Protein AF-A0A2N0ND97-F1 (afdb_monomer_lite)

Radius of gyration: 15.54 Å; chains: 1; bounding box: 31×36×46 Å

Organism: NCBI:txid588596

pLDDT: mean 76.17, std 13.34, range [35.78, 93.25]

Structure (mmCIF, N/CA/C/O backbone):
data_AF-A0A2N0ND97-F1
#
_entry.id   AF-A0A2N0ND97-F1
#
loop_
_atom_site.group_PDB
_atom_site.id
_atom_site.type_symbol
_atom_site.label_atom_id
_atom_site.label_alt_id
_atom_site.label_comp_id
_atom_site.label_asym_id
_atom_site.label_entity_id
_atom_site.label_seq_id
_atom_site.pdbx_PDB_ins_code
_atom_site.Cartn_x
_atom_site.Cartn_y
_atom_site.Cartn_z
_atom_site.occupancy
_atom_site.B_iso_or_equiv
_atom_site.auth_seq_id
_atom_site.auth_comp_id
_atom_site.auth_asym_id
_atom_site.auth_atom_id
_atom_site.pdbx_PDB_model_num
ATOM 1 N N . MET A 1 1 ? 11.072 0.463 -28.825 1.00 35.78 1 MET A N 1
ATOM 2 C CA . MET A 1 1 ? 11.632 1.432 -27.863 1.00 35.78 1 MET A CA 1
ATOM 3 C C . MET A 1 1 ? 11.292 0.934 -26.468 1.00 35.78 1 MET A C 1
ATOM 5 O O . MET A 1 1 ? 10.186 1.162 -26.005 1.00 35.78 1 MET 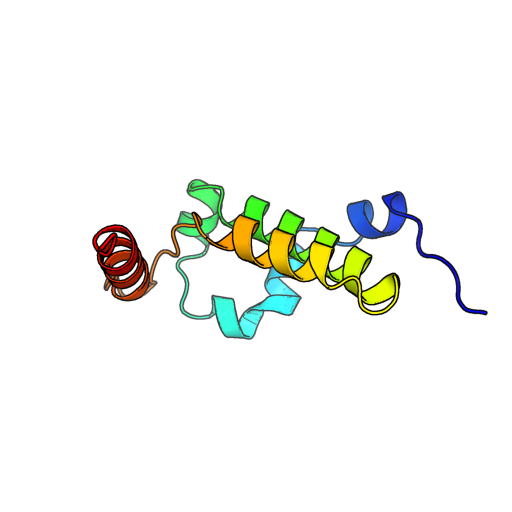A O 1
ATOM 9 N N . THR A 1 2 ? 12.172 0.170 -25.829 1.00 46.50 2 THR A N 1
ATOM 10 C CA . THR A 1 2 ? 12.059 -0.100 -24.389 1.00 46.50 2 THR A CA 1
ATOM 11 C C . THR A 1 2 ? 12.618 1.126 -23.683 1.00 46.50 2 THR A C 1
ATOM 13 O O . THR A 1 2 ? 13.825 1.237 -23.486 1.00 46.50 2 THR A O 1
ATOM 16 N N . GLY A 1 3 ? 11.763 2.123 -23.449 1.00 50.91 3 GLY A N 1
ATOM 17 C CA . GLY A 1 3 ? 12.150 3.305 -22.687 1.00 50.91 3 GLY A CA 1
ATOM 18 C C . GLY A 1 3 ? 12.449 2.874 -21.259 1.00 50.91 3 GLY A C 1
ATOM 19 O O . GLY A 1 3 ? 11.563 2.361 -20.585 1.00 50.91 3 GLY A O 1
ATOM 20 N N . ASN A 1 4 ? 13.690 3.024 -20.804 1.00 61.38 4 ASN A N 1
ATOM 21 C CA . ASN A 1 4 ? 13.980 2.906 -19.382 1.00 61.38 4 ASN A CA 1
ATOM 22 C C . ASN A 1 4 ? 13.248 4.046 -18.672 1.00 61.38 4 ASN A C 1
ATOM 24 O O . ASN A 1 4 ? 13.656 5.197 -18.798 1.00 61.38 4 ASN A O 1
ATOM 28 N N . LEU A 1 5 ? 12.166 3.724 -17.960 1.00 64.25 5 LEU A N 1
ATOM 29 C CA . LEU A 1 5 ? 11.567 4.635 -16.992 1.00 64.25 5 LEU A CA 1
ATOM 30 C C . LEU A 1 5 ? 12.637 4.960 -15.952 1.00 64.25 5 LEU A C 1
ATOM 32 O O . LEU A 1 5 ? 13.196 4.062 -15.316 1.00 64.25 5 LEU A O 1
ATOM 36 N N . SER A 1 6 ? 12.965 6.238 -15.804 1.00 70.62 6 SER A N 1
ATOM 37 C CA . SER A 1 6 ? 13.907 6.660 -14.780 1.00 70.62 6 SER A CA 1
ATOM 38 C C . SER A 1 6 ? 13.312 6.397 -13.395 1.00 70.62 6 SER A C 1
ATOM 40 O O . SER A 1 6 ? 12.103 6.483 -13.175 1.00 70.62 6 SER A O 1
ATOM 42 N N . GLN A 1 7 ? 14.172 6.108 -12.417 1.00 66.50 7 GLN A N 1
ATOM 43 C CA . GLN A 1 7 ? 13.735 5.908 -11.029 1.00 66.50 7 GLN A CA 1
ATOM 44 C C . GLN A 1 7 ? 12.971 7.125 -10.483 1.00 66.50 7 GLN A C 1
ATOM 46 O O . GLN A 1 7 ? 12.078 6.976 -9.652 1.00 66.50 7 GLN A O 1
ATOM 51 N N . LYS A 1 8 ? 13.295 8.322 -10.986 1.00 73.19 8 LYS A N 1
ATOM 52 C CA . LYS A 1 8 ? 12.585 9.559 -10.668 1.00 73.19 8 LYS A CA 1
ATOM 53 C C . LYS A 1 8 ? 11.143 9.530 -11.183 1.00 73.19 8 LYS A C 1
ATOM 55 O O . LYS A 1 8 ? 10.234 9.787 -10.407 1.00 73.19 8 LYS A O 1
ATOM 60 N N . GLU A 1 9 ? 10.925 9.132 -12.435 1.00 74.75 9 GLU A N 1
ATOM 61 C CA . GLU A 1 9 ? 9.577 9.029 -13.013 1.00 74.75 9 GLU A CA 1
ATOM 62 C C . GLU A 1 9 ? 8.702 8.013 -12.271 1.00 74.75 9 GLU A C 1
ATOM 64 O O . GLU A 1 9 ? 7.536 8.290 -12.017 1.00 74.75 9 GLU A O 1
ATOM 69 N N . ILE A 1 10 ? 9.255 6.869 -11.855 1.00 74.06 10 ILE A N 1
ATOM 70 C CA . ILE A 1 10 ? 8.511 5.875 -11.057 1.00 74.06 10 ILE A CA 1
ATOM 71 C C . ILE A 1 10 ? 8.142 6.452 -9.684 1.00 74.06 10 ILE A C 1
ATOM 73 O O . ILE A 1 10 ? 7.013 6.282 -9.216 1.00 74.06 10 ILE A O 1
ATOM 77 N N . LYS A 1 11 ? 9.084 7.148 -9.036 1.00 73.44 11 LYS A N 1
ATOM 78 C CA . LYS A 1 11 ? 8.876 7.739 -7.711 1.00 73.44 11 LYS A CA 1
ATOM 79 C C . LYS A 1 11 ? 7.835 8.857 -7.728 1.00 73.44 11 LYS A C 1
ATOM 81 O O . LYS A 1 11 ? 7.086 8.962 -6.757 1.00 73.44 11 LYS A O 1
ATOM 86 N N . ASP A 1 12 ? 7.807 9.640 -8.801 1.00 78.00 12 ASP A N 1
ATOM 87 C CA . ASP A 1 12 ? 6.876 10.751 -8.995 1.00 78.00 12 ASP A CA 1
ATOM 88 C C . ASP A 1 12 ? 5.492 10.258 -9.456 1.00 78.00 12 ASP A C 1
ATOM 90 O O . ASP A 1 12 ? 4.483 10.882 -9.143 1.00 78.00 12 ASP A O 1
ATOM 94 N N . TYR A 1 13 ? 5.427 9.127 -10.170 1.00 80.69 13 TYR A N 1
ATOM 95 C CA . TYR A 1 13 ? 4.175 8.565 -10.682 1.00 80.69 13 TYR A CA 1
ATOM 96 C C . TYR A 1 13 ? 3.384 7.765 -9.641 1.00 80.69 13 TYR A C 1
ATOM 98 O O 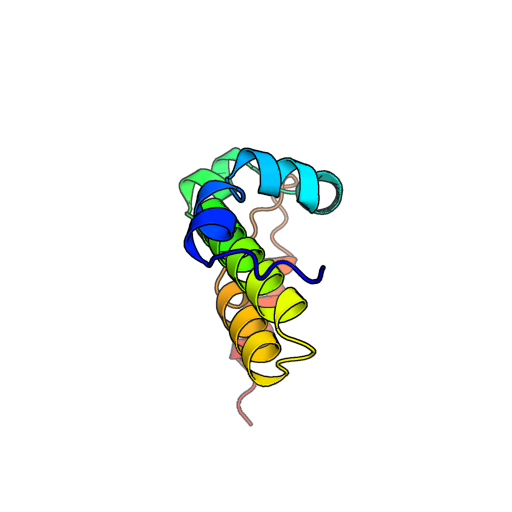. TYR A 1 13 ? 2.158 7.838 -9.608 1.00 80.69 13 TYR A O 1
ATOM 106 N N . VAL A 1 14 ? 4.059 6.960 -8.816 1.00 82.31 14 VAL A N 1
ATOM 107 C CA . VAL A 1 14 ? 3.385 6.117 -7.819 1.00 82.31 14 VAL A CA 1
ATOM 108 C C . VAL A 1 14 ? 3.174 6.925 -6.539 1.00 82.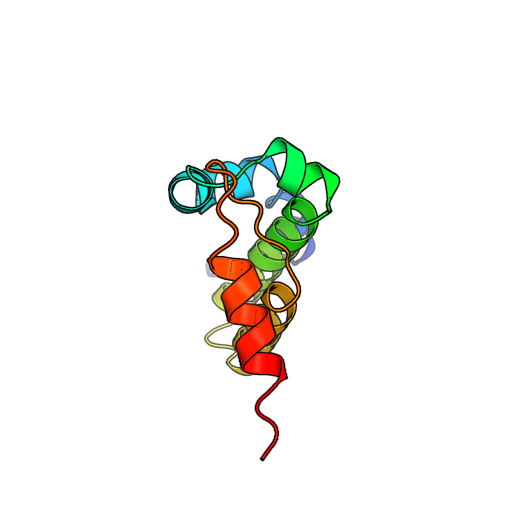31 14 VAL A C 1
ATOM 110 O O . VAL A 1 14 ? 4.091 7.104 -5.744 1.00 82.31 14 VAL A O 1
ATOM 113 N N . ASP A 1 15 ? 1.961 7.408 -6.317 1.00 83.94 15 ASP A N 1
ATOM 114 C CA . ASP A 1 15 ? 1.549 8.064 -5.074 1.00 83.94 15 ASP A CA 1
ATOM 115 C C . ASP A 1 15 ? 0.483 7.235 -4.332 1.00 83.94 15 ASP A C 1
ATOM 117 O O . ASP A 1 15 ? 0.075 6.159 -4.785 1.00 83.94 15 ASP A O 1
ATOM 121 N N . GLU A 1 16 ? 0.019 7.722 -3.179 1.00 85.62 16 GLU A N 1
ATOM 122 C CA . GLU A 1 16 ? -1.042 7.060 -2.408 1.00 85.62 16 GLU A CA 1
ATOM 123 C C . GLU A 1 16 ? -2.314 6.824 -3.232 1.00 85.62 16 GLU A C 1
ATOM 125 O O . GLU A 1 16 ? -2.928 5.762 -3.129 1.00 85.62 16 GLU A O 1
ATOM 130 N N . ASN A 1 17 ? -2.707 7.772 -4.087 1.00 85.94 17 ASN A N 1
ATOM 131 C CA . ASN A 1 17 ? -3.920 7.654 -4.896 1.00 85.94 17 ASN A CA 1
ATOM 132 C C . ASN A 1 17 ? -3.803 6.524 -5.923 1.00 85.94 17 ASN A C 1
ATOM 134 O O . ASN A 1 17 ? -4.754 5.766 -6.141 1.00 85.94 17 ASN A O 1
ATOM 138 N N . VAL A 1 18 ? -2.642 6.406 -6.568 1.00 84.06 18 VAL A N 1
ATOM 139 C CA . VAL A 1 18 ? -2.341 5.321 -7.505 1.00 84.06 18 VAL A CA 1
ATOM 140 C C . VAL A 1 18 ? -2.343 3.982 -6.776 1.00 84.06 18 VAL A C 1
ATOM 142 O O . VAL A 1 18 ? -2.962 3.031 -7.254 1.00 84.06 18 VAL A O 1
ATOM 145 N N . VAL A 1 19 ? -1.734 3.910 -5.593 1.00 86.38 19 VAL A N 1
ATOM 146 C CA . VAL A 1 19 ? -1.674 2.689 -4.776 1.00 86.38 19 VAL A CA 1
ATOM 147 C C . VAL A 1 19 ? -3.062 2.261 -4.312 1.00 86.38 19 VAL A C 1
ATOM 149 O O . VAL A 1 19 ? -3.415 1.091 -4.456 1.00 86.38 19 VAL A O 1
ATOM 152 N N . GLN A 1 20 ? -3.892 3.197 -3.848 1.00 84.69 20 GLN A N 1
ATOM 153 C CA . GLN A 1 20 ? -5.273 2.916 -3.457 1.00 84.69 20 GLN A CA 1
ATOM 154 C C . GLN A 1 20 ? -6.103 2.378 -4.625 1.00 84.69 20 GLN A C 1
ATOM 156 O O . GLN A 1 20 ? -6.857 1.423 -4.452 1.00 84.69 20 GLN A O 1
ATOM 161 N N . LYS A 1 21 ? -5.945 2.936 -5.833 1.00 86.06 21 LYS A N 1
ATOM 162 C CA . LYS A 1 21 ? -6.618 2.423 -7.039 1.00 86.06 21 LYS A CA 1
ATOM 163 C C . LYS A 1 21 ? -6.120 1.032 -7.424 1.00 86.06 21 LYS A C 1
ATOM 165 O O . LYS A 1 21 ? -6.928 0.165 -7.752 1.00 86.06 21 LYS A O 1
ATOM 170 N N . LEU A 1 22 ? -4.808 0.816 -7.372 1.00 85.38 22 LEU A N 1
ATOM 171 C CA . LEU A 1 22 ? -4.165 -0.437 -7.768 1.00 85.38 22 LEU A CA 1
ATOM 172 C C . LEU A 1 22 ? -4.502 -1.586 -6.807 1.00 85.38 22 LEU A C 1
ATOM 174 O O . LEU A 1 22 ? -4.721 -2.716 -7.241 1.00 85.38 22 LEU A O 1
ATOM 178 N N . LEU A 1 23 ? -4.602 -1.284 -5.513 1.00 85.69 23 LEU A N 1
ATOM 179 C CA . LEU A 1 23 ? -4.909 -2.236 -4.446 1.00 85.69 23 LEU A CA 1
ATOM 180 C C . LEU A 1 23 ? -6.368 -2.166 -3.981 1.00 85.69 23 LEU A C 1
ATOM 182 O O . LEU A 1 23 ? -6.699 -2.720 -2.937 1.00 85.69 23 LEU A O 1
ATOM 186 N N . ASN A 1 24 ? -7.259 -1.514 -4.733 1.00 84.12 24 ASN A N 1
ATOM 187 C CA . ASN A 1 24 ? -8.625 -1.211 -4.290 1.00 84.12 24 ASN A CA 1
ATOM 188 C C . ASN A 1 24 ? -9.381 -2.464 -3.811 1.00 84.12 24 ASN A C 1
ATOM 190 O O . ASN A 1 24 ? -10.040 -2.468 -2.773 1.00 84.12 24 ASN A O 1
ATOM 194 N N . ARG A 1 25 ? -9.217 -3.583 -4.528 1.00 81.19 25 ARG A N 1
ATOM 195 C CA . ARG A 1 25 ? -9.846 -4.859 -4.163 1.00 81.19 25 ARG A CA 1
ATOM 196 C C . ARG A 1 25 ? -9.293 -5.434 -2.854 1.00 81.19 25 ARG A C 1
ATOM 198 O O . ARG A 1 25 ? -10.049 -6.020 -2.088 1.00 81.19 25 ARG A O 1
ATOM 205 N N . GLN A 1 26 ? -7.996 -5.288 -2.608 1.00 81.50 26 GLN A N 1
ATOM 206 C CA . GLN A 1 26 ? -7.318 -5.739 -1.393 1.00 81.50 26 GLN A CA 1
ATOM 207 C C . GLN A 1 26 ? -7.645 -4.825 -0.204 1.00 81.50 26 GLN A C 1
ATOM 209 O O . GLN A 1 26 ? -7.801 -5.297 0.919 1.00 81.50 26 GLN A O 1
ATOM 214 N N . LEU A 1 27 ? -7.799 -3.529 -0.462 1.00 86.69 27 LEU A N 1
ATOM 215 C CA . LEU A 1 27 ? -8.078 -2.495 0.529 1.00 86.69 27 LEU A CA 1
ATOM 216 C C . LEU A 1 27 ? -9.557 -2.407 0.929 1.00 86.69 27 LEU A C 1
ATOM 218 O O . LEU A 1 27 ? -9.868 -1.849 1.976 1.00 86.69 27 LEU A O 1
ATOM 222 N N . ALA A 1 28 ? -10.469 -3.014 0.165 1.00 85.00 28 ALA A N 1
ATOM 223 C CA . ALA A 1 28 ? -11.910 -2.990 0.434 1.00 85.00 28 ALA A CA 1
ATOM 224 C C . ALA A 1 28 ? -12.305 -3.459 1.855 1.00 85.00 28 ALA A C 1
ATOM 226 O O . ALA A 1 28 ? -13.322 -3.016 2.399 1.00 85.00 28 ALA A O 1
ATOM 227 N N . ALA A 1 29 ? -11.507 -4.346 2.459 1.00 83.06 29 ALA A N 1
ATOM 228 C CA . ALA A 1 29 ? -11.724 -4.894 3.802 1.00 83.06 29 ALA A CA 1
ATOM 229 C C . ALA A 1 29 ? -10.831 -4.266 4.893 1.00 83.06 29 ALA A C 1
ATOM 231 O O . ALA A 1 29 ? -10.884 -4.689 6.049 1.00 83.06 29 ALA A O 1
ATOM 232 N N . VAL A 1 30 ? -10.015 -3.270 4.545 1.00 85.81 30 VAL A N 1
ATOM 233 C CA . VAL A 1 30 ? -9.043 -2.640 5.446 1.00 85.81 30 VAL A CA 1
ATOM 234 C C . VAL A 1 30 ? -9.610 -1.334 5.997 1.00 85.81 30 VAL A C 1
ATOM 236 O O . VAL A 1 30 ? -10.313 -0.600 5.299 1.00 85.81 30 VAL A O 1
ATOM 239 N N . ASN A 1 31 ? -9.313 -1.026 7.259 1.00 89.44 31 ASN A N 1
ATOM 240 C CA . ASN A 1 31 ? -9.587 0.298 7.807 1.00 89.44 31 ASN A CA 1
ATOM 241 C C . ASN A 1 31 ? -8.542 1.298 7.285 1.00 89.44 31 ASN A C 1
ATOM 243 O O . ASN A 1 31 ? -7.450 1.409 7.835 1.00 89.44 31 ASN A O 1
ATOM 247 N N . ILE A 1 32 ? -8.871 2.011 6.204 1.00 89.44 32 ILE A N 1
ATOM 248 C CA . ILE A 1 32 ? -7.925 2.905 5.514 1.00 89.44 32 ILE A CA 1
ATOM 249 C C . ILE A 1 32 ? -7.452 4.048 6.406 1.00 89.44 32 ILE A C 1
ATOM 251 O O . ILE A 1 32 ? -6.266 4.351 6.408 1.00 89.44 32 ILE A O 1
ATOM 255 N N . LEU A 1 33 ? -8.344 4.637 7.205 1.00 91.00 33 LEU A N 1
ATOM 256 C CA . LEU A 1 33 ? -7.975 5.729 8.106 1.00 91.00 33 LEU A CA 1
ATOM 257 C C . LEU A 1 33 ? -6.904 5.279 9.110 1.00 91.00 33 LEU A C 1
ATOM 259 O O . LEU A 1 33 ? -5.921 5.974 9.341 1.00 91.00 33 LEU A O 1
ATOM 263 N N . GLU A 1 34 ? -7.081 4.093 9.686 1.00 91.88 34 GLU A N 1
ATOM 264 C CA . GLU A 1 34 ? -6.143 3.523 10.653 1.00 91.88 34 GLU A CA 1
ATOM 265 C C . GLU A 1 34 ? -4.836 3.062 9.996 1.00 91.88 34 GLU A C 1
ATOM 267 O O . GLU A 1 34 ? -3.765 3.249 10.567 1.00 91.88 34 GLU A O 1
ATOM 272 N N . LEU A 1 35 ? -4.913 2.531 8.773 1.00 90.94 35 LEU A N 1
ATOM 273 C CA . LEU A 1 35 ? -3.746 2.161 7.972 1.00 90.94 35 LEU A CA 1
ATOM 274 C C . LEU A 1 35 ? -2.904 3.385 7.577 1.00 90.94 35 LEU A C 1
ATOM 276 O O . LEU A 1 35 ? -1.681 3.308 7.509 1.00 90.94 35 LEU A O 1
ATOM 280 N N . THR A 1 36 ? -3.537 4.521 7.300 1.00 92.12 36 THR A N 1
ATOM 281 C CA . THR A 1 36 ? -2.815 5.775 7.069 1.00 92.12 36 THR A CA 1
ATOM 282 C C . THR A 1 36 ? -2.197 6.272 8.374 1.00 92.12 36 THR A C 1
ATOM 284 O O . THR A 1 36 ? -1.003 6.550 8.420 1.00 92.12 36 THR A O 1
ATOM 287 N N . ASN A 1 37 ? -2.967 6.302 9.466 1.00 93.00 37 ASN A N 1
ATOM 288 C CA . ASN A 1 37 ? -2.487 6.798 10.760 1.00 93.00 37 ASN A CA 1
ATOM 289 C C . ASN A 1 37 ? -1.330 5.974 11.346 1.00 93.00 37 ASN A C 1
ATOM 291 O O . ASN A 1 37 ? -0.540 6.509 12.120 1.00 93.00 37 ASN A O 1
ATOM 295 N N . ASN A 1 38 ? -1.228 4.687 11.003 1.00 91.12 38 ASN A N 1
ATOM 296 C CA . ASN A 1 38 ? -0.143 3.822 11.462 1.00 91.12 38 ASN A CA 1
ATOM 297 C C . ASN A 1 38 ? 1.068 3.766 10.505 1.00 91.12 38 ASN A C 1
ATOM 299 O O . ASN A 1 38 ? 1.983 2.981 10.749 1.00 91.12 38 ASN A O 1
ATOM 303 N N . GLY A 1 39 ? 1.084 4.567 9.430 1.00 91.06 39 GLY A N 1
ATOM 304 C CA . GLY A 1 39 ? 2.161 4.591 8.426 1.00 91.06 39 GLY A CA 1
ATOM 305 C C . GLY A 1 39 ? 2.174 3.388 7.469 1.00 91.06 39 GLY A C 1
ATOM 306 O O . GLY A 1 39 ? 3.089 3.225 6.657 1.00 91.06 39 GLY A O 1
ATOM 307 N N . GLY A 1 40 ? 1.165 2.517 7.527 1.00 90.88 40 GLY A N 1
ATOM 308 C CA . GLY A 1 40 ? 1.050 1.362 6.644 1.00 90.88 40 GLY A CA 1
ATOM 309 C C . GLY A 1 40 ? 0.803 1.754 5.187 1.00 90.88 40 GLY A C 1
ATOM 310 O O . GLY A 1 40 ? 1.312 1.081 4.290 1.00 90.88 40 GLY A O 1
ATOM 311 N N . MET A 1 41 ? 0.080 2.853 4.939 1.00 93.25 41 MET A N 1
ATOM 312 C CA . MET A 1 41 ? -0.127 3.363 3.577 1.00 93.25 41 MET A CA 1
ATOM 313 C C . MET A 1 41 ? 1.195 3.796 2.926 1.00 93.25 41 MET A C 1
ATOM 315 O O . MET A 1 41 ? 1.466 3.389 1.798 1.00 93.25 41 MET A O 1
ATOM 319 N N . ASP A 1 42 ? 2.055 4.514 3.653 1.00 91.25 42 ASP A N 1
ATOM 320 C CA . ASP A 1 42 ? 3.381 4.923 3.165 1.00 91.25 42 ASP A CA 1
ATOM 321 C C . ASP A 1 42 ? 4.233 3.707 2.782 1.00 91.25 42 ASP A C 1
ATOM 323 O O . ASP A 1 42 ? 4.840 3.661 1.710 1.00 91.25 42 ASP A O 1
ATOM 327 N N . THR A 1 43 ? 4.192 2.663 3.615 1.00 92.25 43 THR A N 1
ATOM 328 C CA . THR A 1 43 ? 4.911 1.410 3.345 1.00 92.25 43 THR A CA 1
ATOM 329 C C . THR A 1 43 ? 4.390 0.718 2.077 1.00 92.25 43 THR A C 1
ATOM 331 O O . THR A 1 43 ? 5.169 0.171 1.296 1.00 92.25 43 THR A O 1
ATOM 334 N N . LEU A 1 44 ? 3.074 0.746 1.824 1.00 90.81 44 LEU A N 1
ATOM 335 C CA . LEU A 1 44 ? 2.496 0.199 0.590 1.00 90.81 44 LEU A CA 1
ATOM 336 C C . LEU A 1 44 ? 2.895 1.020 -0.641 1.00 90.81 44 LEU A C 1
ATOM 338 O O . LEU A 1 44 ? 3.127 0.441 -1.703 1.00 90.81 44 LEU A O 1
ATOM 342 N N . VAL A 1 45 ? 3.008 2.343 -0.510 1.00 90.12 45 VAL A N 1
ATOM 343 C CA . VAL A 1 45 ? 3.501 3.211 -1.587 1.00 90.12 45 VAL A CA 1
ATOM 344 C C . VAL A 1 45 ? 4.937 2.857 -1.960 1.00 90.12 45 VAL A C 1
ATOM 346 O O . VAL A 1 45 ? 5.228 2.671 -3.144 1.00 90.12 45 VAL A O 1
ATOM 349 N N . GLU A 1 46 ? 5.825 2.710 -0.978 1.00 89.75 46 GLU A N 1
ATOM 350 C CA . GLU A 1 46 ? 7.211 2.292 -1.221 1.00 89.75 46 GLU A CA 1
ATOM 351 C C . GLU A 1 46 ? 7.291 0.892 -1.836 1.00 89.75 46 GLU A C 1
ATOM 353 O O . GLU A 1 46 ? 7.996 0.691 -2.828 1.00 89.75 46 GLU A O 1
ATOM 358 N N . PHE A 1 47 ? 6.497 -0.054 -1.330 1.00 88.19 47 PHE A N 1
ATOM 359 C CA . PHE A 1 47 ? 6.414 -1.399 -1.893 1.00 88.19 47 PHE A CA 1
ATOM 360 C C . PHE A 1 47 ? 6.024 -1.381 -3.377 1.00 88.19 47 PHE A C 1
ATOM 362 O O . PHE A 1 47 ? 6.667 -2.045 -4.189 1.00 88.19 47 PHE A O 1
ATOM 369 N N . VAL A 1 48 ? 4.995 -0.617 -3.764 1.00 87.88 48 VAL A N 1
ATOM 370 C CA . VAL A 1 48 ? 4.560 -0.546 -5.170 1.00 87.88 48 VAL A CA 1
ATOM 371 C C . VAL A 1 48 ? 5.628 0.117 -6.044 1.00 87.88 48 VAL A C 1
ATOM 373 O O . VAL A 1 48 ? 5.863 -0.357 -7.156 1.00 87.88 48 VAL A O 1
ATOM 376 N N . LYS A 1 49 ? 6.326 1.152 -5.554 1.00 85.88 49 LYS A N 1
ATOM 377 C CA . LYS A 1 49 ? 7.457 1.774 -6.272 1.00 85.88 49 LYS A CA 1
ATOM 378 C C . LYS A 1 49 ? 8.557 0.767 -6.578 1.00 85.88 49 LYS A C 1
ATOM 380 O O . LYS A 1 49 ? 8.978 0.643 -7.730 1.00 85.88 49 LYS A O 1
ATOM 385 N N . GLU A 1 50 ? 8.994 0.026 -5.566 1.00 82.75 50 GLU A N 1
ATOM 386 C CA . GLU A 1 50 ? 10.050 -0.971 -5.727 1.00 82.75 50 GLU A CA 1
ATOM 387 C C . GLU A 1 50 ? 9.576 -2.163 -6.571 1.00 82.75 50 GLU A C 1
ATOM 389 O O . GLU A 1 50 ? 10.330 -2.664 -7.402 1.00 82.75 50 GLU A O 1
ATOM 394 N N . ALA A 1 51 ? 8.306 -2.569 -6.470 1.00 81.31 51 ALA A N 1
ATOM 395 C CA . ALA A 1 51 ? 7.742 -3.622 -7.313 1.00 81.31 51 ALA A CA 1
ATOM 396 C C . ALA A 1 51 ? 7.734 -3.224 -8.794 1.00 81.31 51 ALA A C 1
ATOM 398 O O . ALA A 1 51 ? 8.135 -4.020 -9.646 1.00 81.31 51 ALA A O 1
ATOM 399 N N . VAL A 1 52 ? 7.344 -1.984 -9.106 1.00 79.94 52 VAL A N 1
ATOM 400 C CA . VAL A 1 52 ? 7.406 -1.443 -10.470 1.00 79.94 52 VAL A CA 1
ATOM 401 C C . VAL A 1 52 ? 8.852 -1.426 -10.964 1.00 79.94 52 VAL A C 1
ATOM 403 O O . VAL A 1 52 ? 9.123 -1.965 -12.037 1.00 79.94 52 VAL A O 1
ATOM 406 N N . ARG A 1 53 ? 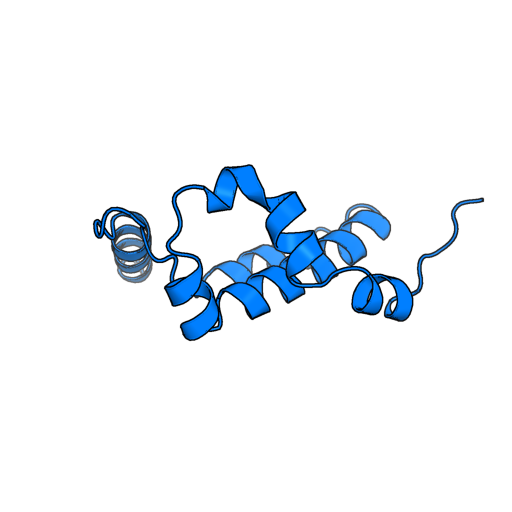9.795 -0.919 -10.160 1.00 78.94 53 ARG A N 1
ATOM 407 C CA . ARG A 1 53 ? 11.230 -0.902 -10.490 1.00 78.94 53 ARG A CA 1
ATOM 408 C C . ARG A 1 53 ? 11.783 -2.303 -10.781 1.00 78.94 53 ARG A C 1
ATOM 410 O O . ARG A 1 53 ? 12.404 -2.511 -11.819 1.00 78.94 53 ARG A O 1
ATOM 417 N N . VAL A 1 54 ? 11.537 -3.265 -9.892 1.00 73.81 54 VAL A N 1
ATOM 418 C CA . VAL A 1 54 ? 12.004 -4.659 -10.005 1.00 73.81 54 VAL A CA 1
ATOM 419 C C . VAL A 1 54 ? 11.362 -5.378 -11.193 1.00 73.81 54 VAL A C 1
ATOM 421 O O . VAL A 1 54 ? 12.032 -6.146 -11.884 1.00 73.81 54 VAL A O 1
ATOM 424 N N . SER A 1 55 ? 10.072 -5.140 -11.448 1.00 71.25 55 SER A N 1
ATOM 425 C CA . SER A 1 55 ? 9.355 -5.754 -12.574 1.00 71.25 55 SER A CA 1
ATOM 426 C C . SER A 1 55 ? 9.848 -5.252 -13.933 1.00 71.25 55 SER A C 1
ATOM 428 O O . SER A 1 55 ? 9.853 -6.016 -14.899 1.00 71.25 55 SER A O 1
ATOM 430 N N . TRP A 1 56 ? 10.303 -3.997 -13.993 1.00 68.31 56 TRP A N 1
ATOM 431 C CA . TRP A 1 56 ? 10.845 -3.388 -15.204 1.00 68.31 56 TRP A CA 1
ATOM 432 C C . TRP A 1 56 ? 12.263 -3.886 -15.525 1.00 68.31 56 TRP A C 1
ATOM 434 O O . TRP A 1 56 ? 12.613 -4.026 -16.693 1.00 68.31 56 TRP A O 1
ATOM 444 N N . ASP A 1 57 ? 13.049 -4.240 -14.504 1.00 64.56 57 ASP A N 1
ATOM 445 C CA . ASP A 1 57 ? 14.446 -4.694 -14.623 1.00 64.56 57 ASP A CA 1
ATOM 446 C C . ASP A 1 57 ? 14.602 -6.225 -14.785 1.00 64.56 57 ASP A C 1
ATOM 448 O O . ASP A 1 57 ? 15.579 -6.825 -14.351 1.00 64.56 57 ASP A O 1
ATOM 452 N N . GLY A 1 58 ? 13.616 -6.897 -15.393 1.00 58.41 58 GLY A N 1
ATOM 453 C CA . GLY A 1 58 ? 13.758 -8.281 -15.861 1.00 58.41 58 GLY A CA 1
ATOM 454 C C . GLY A 1 58 ? 14.099 -9.319 -14.778 1.00 58.41 58 GLY A C 1
ATOM 455 O O . GLY A 1 58 ? 15.216 -9.818 -14.705 1.00 58.41 58 GLY A O 1
ATOM 456 N N . LYS A 1 59 ? 13.093 -9.751 -14.001 1.00 59.34 59 LYS A N 1
ATOM 457 C CA . LYS A 1 59 ? 13.175 -10.889 -13.051 1.00 59.34 59 LYS A CA 1
ATOM 458 C C . LYS A 1 59 ? 14.307 -10.780 -12.012 1.00 59.34 59 LYS A C 1
ATOM 460 O O . LYS A 1 59 ? 14.969 -11.774 -11.707 1.00 59.34 59 LYS A O 1
ATOM 465 N N . ASN A 1 60 ? 14.487 -9.612 -11.401 1.00 69.94 60 ASN A N 1
ATOM 466 C CA . ASN A 1 60 ? 15.368 -9.465 -10.241 1.00 69.94 60 ASN A CA 1
ATOM 467 C C . ASN A 1 60 ? 14.782 -10.201 -9.007 1.00 69.94 60 ASN A C 1
ATOM 469 O O . ASN A 1 60 ? 14.063 -9.632 -8.187 1.00 69.94 60 ASN A O 1
ATOM 473 N N . LEU A 1 61 ? 15.072 -11.507 -8.902 1.00 68.44 61 LEU A N 1
ATOM 474 C CA . LEU A 1 61 ? 14.644 -12.387 -7.804 1.00 68.44 61 LEU A CA 1
ATOM 475 C C . LEU A 1 61 ? 15.094 -11.898 -6.410 1.00 68.44 61 LEU A C 1
ATOM 477 O O . LEU A 1 61 ? 14.295 -12.015 -5.479 1.00 68.44 61 LEU A O 1
ATOM 481 N N . PRO A 1 62 ? 16.318 -11.357 -6.224 1.00 73.06 62 PRO A N 1
ATOM 482 C CA . PRO A 1 62 ? 16.691 -10.673 -4.985 1.00 73.06 62 PRO A CA 1
ATOM 483 C C . PRO A 1 62 ? 15.741 -9.528 -4.617 1.00 73.06 62 PRO A C 1
ATOM 485 O O . PRO A 1 62 ? 15.233 -9.510 -3.498 1.00 73.06 62 PRO A O 1
ATOM 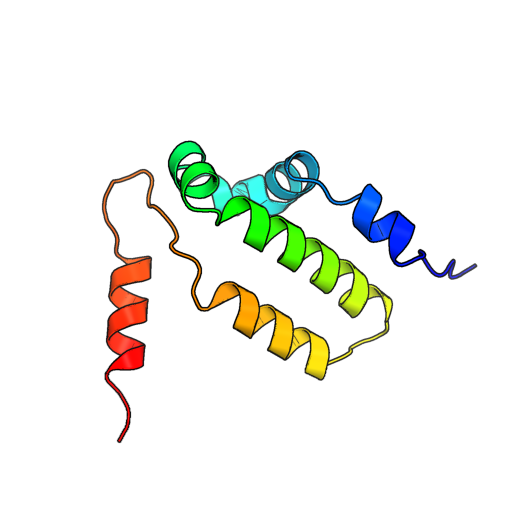488 N N . GLY A 1 63 ? 15.416 -8.651 -5.571 1.00 70.56 63 GLY A N 1
ATOM 489 C CA . GLY A 1 63 ? 14.478 -7.545 -5.351 1.00 70.56 63 GLY A CA 1
ATOM 490 C C . GLY A 1 63 ? 13.091 -8.029 -4.921 1.00 70.56 63 GLY A C 1
ATOM 491 O O . GLY A 1 63 ? 12.485 -7.469 -4.015 1.00 70.56 63 GLY A O 1
ATOM 492 N N . ILE A 1 64 ? 12.616 -9.149 -5.476 1.00 69.44 64 ILE A N 1
ATOM 493 C CA . ILE A 1 64 ? 11.348 -9.770 -5.051 1.00 69.44 64 ILE A CA 1
ATOM 494 C C . ILE A 1 64 ? 11.379 -10.204 -3.572 1.00 69.44 64 ILE A C 1
ATOM 496 O O . ILE A 1 64 ? 10.368 -10.093 -2.882 1.00 69.44 64 ILE A O 1
ATOM 500 N N . LYS A 1 65 ? 12.519 -10.677 -3.051 1.00 73.69 65 LYS A N 1
ATOM 501 C CA . LYS A 1 65 ? 12.644 -11.055 -1.628 1.00 73.69 65 LYS A CA 1
ATOM 502 C C . L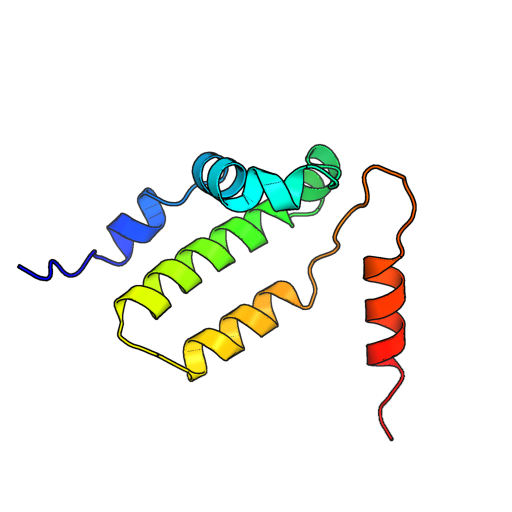YS A 1 65 ? 12.705 -9.845 -0.693 1.00 73.69 65 LYS A C 1
ATOM 504 O O . LYS A 1 65 ? 12.210 -9.912 0.432 1.00 73.69 65 LYS A O 1
ATOM 509 N N . GLU A 1 66 ? 13.296 -8.743 -1.138 1.00 77.81 66 GLU A N 1
ATOM 510 C CA . GLU A 1 66 ? 13.300 -7.490 -0.371 1.00 77.81 66 GLU A CA 1
ATOM 511 C C . GLU A 1 66 ? 11.888 -6.901 -0.260 1.00 77.81 66 GLU A C 1
ATOM 513 O O . GLU A 1 66 ? 11.483 -6.478 0.824 1.00 77.81 66 GLU A O 1
ATOM 518 N N . LEU A 1 67 ? 11.099 -6.987 -1.337 1.00 77.31 67 LEU A N 1
ATOM 519 C CA . LEU A 1 67 ? 9.679 -6.624 -1.338 1.00 77.31 67 LEU A CA 1
ATOM 520 C C . LEU A 1 67 ? 8.877 -7.392 -0.276 1.00 77.31 67 LEU A C 1
ATOM 522 O O . LEU A 1 67 ? 8.108 -6.786 0.470 1.00 77.31 67 LEU A O 1
ATOM 526 N N . ASP A 1 68 ? 9.085 -8.706 -0.158 1.00 76.00 68 ASP A N 1
ATOM 527 C CA . ASP A 1 68 ? 8.435 -9.525 0.877 1.00 76.00 68 ASP A CA 1
ATOM 528 C C . ASP A 1 68 ? 8.797 -9.036 2.293 1.00 76.00 68 ASP A C 1
ATOM 530 O O . ASP A 1 68 ? 7.930 -8.881 3.159 1.00 76.00 68 ASP A O 1
ATOM 534 N N . THR A 1 69 ? 10.067 -8.674 2.503 1.00 78.94 69 THR A N 1
ATOM 535 C CA . THR A 1 69 ? 10.572 -8.179 3.793 1.00 78.94 69 THR A CA 1
ATOM 536 C C . THR A 1 69 ? 9.924 -6.856 4.207 1.00 78.94 69 THR A C 1
ATOM 538 O O . THR A 1 69 ? 9.547 -6.718 5.374 1.00 78.94 69 THR A O 1
ATOM 541 N N . MET A 1 70 ? 9.722 -5.916 3.276 1.00 79.75 70 MET A N 1
ATOM 542 C CA . MET A 1 70 ? 9.052 -4.636 3.564 1.00 79.75 70 MET A CA 1
ATOM 543 C C . MET A 1 70 ? 7.619 -4.826 4.078 1.00 79.75 70 MET A C 1
ATOM 545 O O . MET A 1 70 ? 7.171 -4.102 4.964 1.00 79.75 70 MET A O 1
ATOM 549 N N . THR A 1 71 ? 6.908 -5.850 3.600 1.00 75.38 71 THR A N 1
ATOM 550 C CA . THR A 1 71 ? 5.520 -6.107 4.027 1.00 75.38 71 THR A CA 1
ATOM 551 C C . THR A 1 71 ? 5.397 -6.880 5.344 1.00 75.38 71 THR A C 1
ATOM 553 O O . THR A 1 71 ? 4.323 -6.918 5.960 1.00 75.38 71 THR A O 1
ATOM 556 N N . LYS A 1 72 ? 6.492 -7.485 5.820 1.00 77.00 72 LYS A N 1
ATOM 557 C CA . LYS A 1 72 ? 6.491 -8.403 6.968 1.00 77.00 72 LYS A CA 1
ATOM 558 C C . LYS A 1 72 ? 5.932 -7.752 8.234 1.00 77.00 72 LYS A C 1
ATOM 560 O O . LYS A 1 72 ? 5.059 -8.330 8.888 1.00 77.00 72 LYS A O 1
ATOM 565 N N . ASN A 1 73 ? 6.375 -6.532 8.525 1.00 77.38 73 ASN A N 1
ATOM 566 C CA . ASN A 1 73 ? 6.073 -5.834 9.775 1.00 77.38 73 ASN A CA 1
ATOM 567 C C . ASN A 1 73 ? 4.868 -4.886 9.685 1.00 77.38 73 ASN A C 1
ATOM 569 O O . ASN A 1 73 ? 4.519 -4.267 10.685 1.00 77.38 73 ASN A O 1
ATOM 573 N N . ILE A 1 74 ? 4.208 -4.789 8.526 1.00 82.50 74 ILE A N 1
ATOM 574 C CA . ILE A 1 74 ? 3.012 -3.951 8.383 1.00 82.50 74 ILE A CA 1
ATOM 575 C C . ILE A 1 74 ? 1.889 -4.505 9.265 1.00 82.50 74 ILE A C 1
ATOM 577 O O . ILE A 1 74 ? 1.550 -5.693 9.181 1.00 82.50 74 ILE A O 1
ATOM 581 N N . ILE A 1 75 ? 1.286 -3.634 10.070 1.00 83.00 75 ILE A N 1
ATOM 582 C CA . ILE A 1 75 ? 0.041 -3.909 10.789 1.00 83.00 75 ILE A CA 1
ATOM 583 C C . ILE A 1 75 ? -1.111 -3.655 9.821 1.00 83.00 75 ILE A C 1
ATOM 585 O O . ILE A 1 75 ? -1.267 -2.541 9.323 1.00 83.00 75 ILE A O 1
ATOM 589 N N . ILE A 1 76 ? -1.911 -4.686 9.545 1.00 83.06 76 ILE A N 1
ATOM 590 C CA . ILE A 1 76 ? -3.076 -4.581 8.659 1.00 83.06 76 ILE A CA 1
ATOM 591 C C . ILE A 1 76 ? -4.329 -4.451 9.531 1.00 83.06 76 ILE A C 1
ATOM 593 O O . ILE A 1 76 ? -4.751 -5.456 10.110 1.00 83.06 76 ILE A O 1
ATOM 597 N N . PRO A 1 77 ? -4.921 -3.250 9.665 1.00 82.75 77 PRO A N 1
ATOM 598 C CA . PRO A 1 77 ? -6.091 -3.057 10.506 1.00 82.75 77 PRO A CA 1
ATOM 599 C C . PRO A 1 77 ? -7.349 -3.565 9.797 1.00 82.75 77 PRO A C 1
ATOM 601 O O . PRO A 1 77 ? -7.701 -3.131 8.694 1.00 82.75 77 PRO A O 1
ATOM 604 N N . SER A 1 78 ? -8.043 -4.508 10.433 1.00 81.69 78 SER A N 1
ATOM 605 C CA . SER A 1 78 ? -9.290 -5.050 9.898 1.00 81.69 78 SER A CA 1
ATOM 606 C C . SER A 1 78 ? -10.441 -4.064 10.065 1.00 81.69 78 SER A C 1
ATOM 608 O O . SER A 1 78 ? -10.680 -3.554 11.159 1.00 81.69 78 SER A O 1
ATOM 610 N N . ARG A 1 79 ? -11.250 -3.892 9.016 1.00 80.69 79 ARG A N 1
ATOM 611 C CA . ARG A 1 79 ? -12.490 -3.111 9.100 1.00 80.69 79 ARG A CA 1
ATOM 612 C C . ARG A 1 79 ? -13.539 -3.736 10.031 1.00 80.69 79 ARG A C 1
ATOM 614 O O . ARG A 1 79 ? -14.381 -3.018 10.557 1.00 80.69 79 ARG A O 1
ATOM 621 N N . SER A 1 80 ? -13.514 -5.053 10.235 1.00 83.44 80 SER A N 1
ATOM 622 C CA . SER A 1 80 ? -14.451 -5.748 11.134 1.00 83.44 80 SER A CA 1
ATOM 623 C C . SER A 1 80 ? -14.042 -5.693 12.611 1.00 83.44 80 SER A C 1
ATOM 625 O O . SER A 1 80 ? -14.766 -6.215 13.453 1.00 83.44 80 SER A O 1
ATOM 627 N N . GLY A 1 81 ? -12.860 -5.150 12.931 1.00 74.50 81 GLY A N 1
ATOM 628 C CA . GLY A 1 81 ? -12.265 -5.212 14.270 1.00 74.50 81 GLY A CA 1
ATOM 629 C C . GLY A 1 81 ? -11.672 -6.580 14.644 1.00 74.50 81 GLY A C 1
ATOM 630 O O . GLY A 1 81 ? -10.995 -6.694 15.660 1.00 74.50 81 GLY A O 1
ATOM 631 N N . SER A 1 82 ? -11.870 -7.624 13.828 1.00 76.62 82 SER A N 1
ATOM 632 C CA . SER A 1 82 ? -11.247 -8.934 14.049 1.00 76.62 82 SER A CA 1
ATOM 633 C C . SER A 1 82 ? -9.826 -8.966 13.481 1.00 76.62 82 SER A C 1
ATOM 635 O O . SER A 1 82 ? -9.652 -8.994 12.260 1.00 76.62 82 SER A O 1
ATOM 637 N N . ASP A 1 83 ? -8.813 -9.017 14.345 1.00 75.44 83 ASP A N 1
ATOM 638 C CA . ASP A 1 83 ? -7.401 -8.990 13.945 1.00 75.44 83 ASP A CA 1
ATOM 639 C C . ASP A 1 83 ? -6.801 -10.387 13.688 1.00 75.44 83 ASP A C 1
ATOM 641 O O . ASP A 1 83 ? -5.783 -10.799 14.250 1.00 75.44 83 ASP A O 1
ATOM 645 N N . ILE A 1 84 ? -7.467 -11.166 12.835 1.00 75.75 84 ILE A N 1
ATOM 646 C CA . ILE A 1 84 ? -7.042 -12.539 12.523 1.00 75.75 84 ILE A CA 1
ATOM 647 C C . ILE A 1 84 ? -5.659 -12.530 11.853 1.00 75.75 84 ILE A C 1
ATOM 649 O O . ILE A 1 84 ? -4.811 -13.372 12.149 1.00 75.75 84 ILE A O 1
ATOM 653 N N . VAL A 1 85 ? -5.407 -11.562 10.968 1.00 72.38 85 VAL A N 1
ATOM 654 C CA . VAL A 1 85 ? -4.177 -11.504 10.169 1.00 72.38 85 VAL A CA 1
ATOM 655 C C . VAL A 1 85 ? -2.957 -11.173 11.030 1.00 72.38 85 VAL A C 1
ATOM 657 O O . VAL A 1 85 ? -1.954 -11.884 10.920 1.00 72.38 85 VAL A O 1
ATOM 660 N N . ASN A 1 86 ? -3.009 -10.166 11.911 1.00 74.62 86 ASN A N 1
ATOM 661 C CA . ASN A 1 86 ? -1.839 -9.851 12.738 1.00 74.62 86 ASN A CA 1
ATOM 662 C C . ASN A 1 86 ? -1.663 -10.876 13.873 1.00 74.62 86 ASN A C 1
ATOM 664 O O . ASN A 1 86 ? -0.526 -11.200 14.222 1.00 74.62 86 ASN A O 1
ATOM 668 N N . THR A 1 87 ? -2.748 -11.492 14.362 1.00 75.75 87 THR A N 1
ATOM 669 C CA . THR A 1 87 ? -2.660 -12.620 15.310 1.00 75.75 87 THR A CA 1
ATOM 670 C C . THR A 1 87 ? -1.879 -13.794 14.705 1.00 75.75 87 THR A C 1
ATOM 672 O O . THR A 1 87 ? -0.996 -14.360 15.348 1.00 75.75 87 THR A O 1
ATOM 675 N N . LEU A 1 88 ? -2.118 -14.130 13.432 1.00 66.94 88 LEU A N 1
ATOM 676 C CA . LEU A 1 88 ? -1.373 -15.187 12.736 1.00 66.94 88 LEU A CA 1
ATOM 677 C C . LEU A 1 88 ? 0.111 -14.843 12.519 1.00 66.94 88 LEU A C 1
ATOM 679 O O . LEU A 1 88 ? 0.953 -15.747 12.524 1.00 66.94 88 LEU A O 1
ATOM 683 N N . LYS A 1 89 ? 0.459 -13.557 12.357 1.00 64.62 89 LYS A N 1
ATOM 684 C CA . LYS A 1 89 ? 1.862 -13.115 12.263 1.00 64.62 89 LYS A CA 1
ATOM 685 C C . LYS A 1 89 ? 2.628 -13.370 13.563 1.00 64.62 89 LYS A C 1
ATOM 687 O O . LYS A 1 89 ? 3.763 -13.838 13.496 1.00 64.62 89 LYS A O 1
ATOM 692 N N . GLN A 1 90 ? 2.012 -13.144 14.728 1.00 57.50 90 GLN A N 1
ATOM 693 C CA . GLN A 1 90 ? 2.641 -13.443 16.022 1.00 57.50 90 GLN A CA 1
ATOM 694 C C . GLN A 1 90 ? 2.982 -14.930 16.159 1.00 57.50 90 GLN A C 1
ATOM 696 O O . GLN A 1 90 ? 4.102 -15.263 16.536 1.00 57.50 90 GLN A O 1
ATOM 701 N N . VAL A 1 91 ? 2.077 -15.834 15.768 1.00 54.66 91 VAL A N 1
ATOM 702 C CA . VAL A 1 91 ? 2.287 -17.291 15.887 1.00 54.66 91 VAL A CA 1
ATOM 703 C C . VAL A 1 91 ? 3.505 -17.777 15.086 1.00 54.66 91 VAL A C 1
ATOM 705 O O . VAL A 1 91 ? 4.206 -18.689 15.524 1.00 54.66 91 VAL A O 1
ATOM 708 N N . ARG A 1 92 ? 3.814 -17.155 13.938 1.00 50.72 92 ARG A N 1
ATOM 709 C CA . ARG A 1 92 ? 5.015 -17.487 13.146 1.00 50.72 92 ARG A CA 1
ATOM 710 C C . ARG A 1 92 ? 6.324 -17.020 13.792 1.00 50.72 92 ARG A C 1
ATOM 712 O O . ARG A 1 92 ? 7.341 -17.672 13.583 1.00 50.72 92 ARG A O 1
ATOM 719 N N . SER A 1 93 ? 6.307 -15.956 14.593 1.00 50.81 93 SER A N 1
ATOM 720 C CA . SER A 1 93 ? 7.486 -15.485 15.336 1.00 50.81 93 SER A CA 1
ATOM 721 C C . SER A 1 93 ? 7.847 -16.379 16.532 1.00 50.81 93 SER A C 1
ATOM 723 O O . SER A 1 93 ? 8.983 -16.336 16.991 1.00 50.81 93 SER A O 1
ATOM 725 N N . TYR A 1 94 ? 6.923 -17.225 17.007 1.00 49.06 94 TYR A N 1
ATOM 726 C CA . TYR A 1 94 ? 7.148 -18.156 18.124 1.00 49.06 94 TYR A CA 1
ATOM 727 C C . TYR A 1 94 ? 7.671 -19.545 17.711 1.00 49.06 94 TYR A C 1
ATOM 729 O O . TYR A 1 94 ? 7.855 -20.404 18.571 1.00 49.06 94 TYR A O 1
ATOM 737 N N . LYS A 1 95 ? 7.943 -19.792 16.421 1.00 39.19 95 LYS A N 1
ATOM 738 C CA . LYS A 1 95 ? 8.569 -21.041 15.950 1.00 39.19 95 LYS A CA 1
ATOM 739 C C . LYS A 1 95 ? 10.016 -20.793 15.506 1.00 39.19 95 LYS A C 1
ATOM 741 O O . LYS A 1 95 ? 10.302 -20.679 14.319 1.00 39.19 95 LYS A O 1
ATOM 746 N N . ILE A 1 96 ? 10.920 -20.726 16.483 1.00 41.00 96 ILE A N 1
ATOM 747 C CA . ILE A 1 96 ? 12.335 -21.081 16.305 1.00 41.00 96 ILE A CA 1
ATOM 748 C C . ILE A 1 96 ? 12.556 -22.364 17.106 1.00 41.00 96 ILE A C 1
ATOM 750 O O . ILE A 1 96 ? 12.833 -22.291 18.299 1.00 41.00 96 ILE A O 1
ATOM 754 N N . ILE A 1 97 ? 12.372 -23.514 16.456 1.00 40.59 97 ILE A N 1
ATOM 755 C CA . ILE A 1 97 ? 13.072 -24.774 16.745 1.00 40.59 97 ILE A CA 1
ATOM 756 C C . ILE A 1 97 ? 13.174 -25.539 15.427 1.00 40.59 97 ILE A C 1
ATOM 758 O O . ILE A 1 97 ? 12.123 -25.635 14.747 1.00 40.59 97 ILE A O 1
#

Secondary structure (DSSP, 8-state):
------HHHHHHH--HHHHHHHTHHHHTTB-HHHHHHTTHHHHHHHHHHHHHHHHHTS--HHHHHHHHHHHHT----BTTS--HHHHHHHHHHT---

Sequence (97 aa):
MTGNLSQKEIKDYVDENVVQKLLNRQLAAVNILELTNNGGMDTLVEFVKEAVRVSWDGKNLPGIKELDTMTKNIIIPSRSGSDIVNTLKQVRSYKII

Foldseek 3Di:
DLDPDDLVNLLVVQDLVNLCVVCVVVCVFFPVVVCVVVCVSVLSSVLVSLVVVCVSVPCPVVSVVVSVVSCLPRQTHGPVNDRPPVVVSVVVVPDDD